Protein AF-A0A843HU77-F1 (afdb_monomer_lite)

Foldseek 3Di:
DDPPPPDVVVVVVVVVVLVVVLCVPCVVLLVLLVVLLVLLLVLLVVLCVLLVHDDDPVSVVVSVVLNVVLVVVLSVVSVCCVPPVCVPPPPDDNPSSVSSVVSSVVSVVSSVVSVCSVPVDCVVVVVVVVVQVVCCVVPVDDDDDDPSDD

pLDDT: mean 75.37, std 12.9, range [37.41, 92.62]

Secondary structure (DSSP, 8-state):
-------HHHHHHHHHHHHHHHHHH-HHHHHHHHHHHHHHHHHHHHHHHHTT----THHHHHHHHHHHHHHHHHHHHHHHHHHTGGGT-TTT--HHHHHHHHHHHHHHHHHHHHHHHHH--THHHHHHHHHHHHHHHHH-----------

Structure (mmCIF, N/CA/C/O backbone):
data_AF-A0A843HU77-F1
#
_entry.id   AF-A0A843HU77-F1
#
loop_
_atom_site.group_PDB
_atom_site.id
_atom_site.type_symbol
_atom_site.label_atom_id
_atom_site.label_alt_id
_atom_site.label_comp_id
_atom_site.label_asym_id
_atom_site.label_entity_id
_atom_site.label_seq_id
_atom_site.pdbx_PDB_ins_code
_atom_site.Cartn_x
_atom_site.Cartn_y
_atom_site.Cartn_z
_atom_site.occupancy
_atom_site.B_iso_or_equiv
_atom_site.auth_seq_id
_atom_site.auth_comp_id
_atom_site.auth_asym_id
_atom_site.auth_atom_id
_atom_site.pdbx_PDB_model_num
ATOM 1 N N . MET A 1 1 ? 31.916 -16.375 -26.422 1.00 45.03 1 MET A N 1
ATOM 2 C CA . MET A 1 1 ? 31.480 -16.545 -25.017 1.00 45.03 1 MET A CA 1
ATOM 3 C C . MET A 1 1 ? 31.640 -15.195 -24.313 1.00 45.03 1 MET A C 1
ATOM 5 O O . MET A 1 1 ? 32.756 -14.831 -23.968 1.00 45.03 1 MET A O 1
ATOM 9 N N . TYR A 1 2 ? 30.578 -14.385 -24.219 1.00 47.19 2 TYR A N 1
ATOM 10 C CA . TYR A 1 2 ? 30.656 -13.050 -23.606 1.00 47.19 2 TYR A CA 1
ATOM 11 C C . TYR A 1 2 ? 30.714 -13.191 -22.080 1.00 47.19 2 TYR A C 1
ATOM 13 O O . TYR A 1 2 ? 29.736 -13.592 -21.454 1.00 47.19 2 TYR A O 1
ATOM 21 N N . LYS A 1 3 ? 31.866 -12.882 -21.471 1.00 46.75 3 LYS A N 1
ATOM 22 C CA . LYS A 1 3 ? 31.969 -12.730 -20.015 1.00 46.75 3 LYS A CA 1
ATOM 23 C C . LYS A 1 3 ? 31.256 -11.437 -19.631 1.00 46.75 3 LYS A C 1
ATOM 25 O O . LYS A 1 3 ? 31.812 -10.353 -19.783 1.00 46.75 3 LYS A O 1
ATOM 30 N N . VAL A 1 4 ? 30.017 -11.553 -19.162 1.00 54.41 4 VAL A N 1
ATOM 31 C CA . VAL A 1 4 ? 29.280 -10.427 -18.587 1.00 54.41 4 VAL A CA 1
ATOM 32 C C . VAL A 1 4 ? 29.934 -10.078 -17.250 1.00 54.41 4 VAL A C 1
ATOM 34 O O . VAL A 1 4 ? 29.654 -10.687 -16.222 1.00 54.41 4 VAL A O 1
ATOM 37 N N . THR A 1 5 ? 30.866 -9.127 -17.266 1.00 61.16 5 THR A N 1
ATOM 38 C CA . THR A 1 5 ? 31.476 -8.580 -16.053 1.00 61.16 5 THR A CA 1
ATOM 39 C C . THR A 1 5 ? 30.517 -7.562 -15.442 1.00 61.16 5 THR A C 1
ATOM 41 O O . THR A 1 5 ? 30.578 -6.356 -15.701 1.00 61.16 5 THR A O 1
ATOM 44 N N . TRP A 1 6 ? 29.579 -8.063 -14.637 1.00 55.50 6 TRP A N 1
ATOM 45 C CA . TRP A 1 6 ? 28.792 -7.237 -13.727 1.00 55.50 6 TRP A CA 1
ATOM 46 C C . TRP A 1 6 ? 29.731 -6.672 -12.662 1.00 55.50 6 TRP A C 1
ATOM 48 O O . TRP A 1 6 ? 29.980 -7.290 -11.632 1.00 55.50 6 TRP A O 1
ATOM 58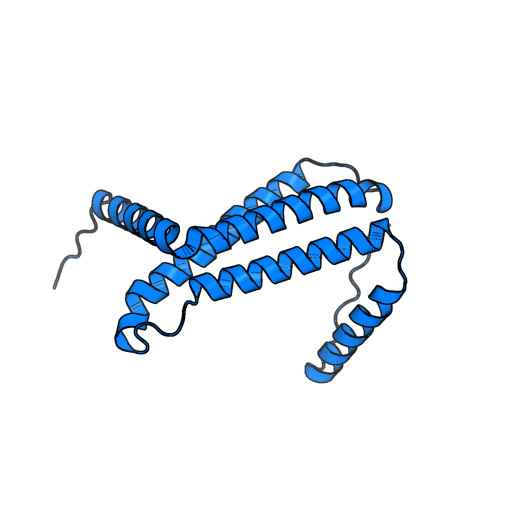 N N . THR A 1 7 ? 30.309 -5.504 -12.926 1.00 69.19 7 THR A N 1
ATOM 59 C CA . THR A 1 7 ? 30.961 -4.732 -11.871 1.00 69.19 7 THR A CA 1
ATOM 60 C C . THR A 1 7 ? 29.867 -4.201 -10.952 1.00 69.19 7 THR A C 1
ATOM 62 O O . THR A 1 7 ? 28.867 -3.663 -11.435 1.00 69.19 7 THR A O 1
ATOM 65 N N . SER A 1 8 ? 30.040 -4.329 -9.636 1.00 63.25 8 SER A N 1
ATOM 66 C CA . SER A 1 8 ? 29.053 -3.916 -8.624 1.00 63.25 8 SER A CA 1
ATOM 67 C C . SER A 1 8 ? 28.564 -2.474 -8.827 1.00 63.25 8 SER A C 1
ATOM 69 O O . SER A 1 8 ? 27.404 -2.161 -8.578 1.00 63.25 8 SER A O 1
ATOM 71 N N . SER A 1 9 ? 29.420 -1.615 -9.387 1.00 66.81 9 SER A N 1
ATOM 72 C CA . SER A 1 9 ? 29.097 -0.247 -9.796 1.00 66.81 9 SER A CA 1
ATOM 73 C C . SER A 1 9 ? 27.955 -0.151 -10.817 1.00 66.81 9 SER A C 1
ATOM 75 O O . SER A 1 9 ? 27.062 0.670 -10.649 1.00 66.81 9 SER A O 1
ATOM 77 N N . LYS A 1 10 ? 27.923 -1.001 -11.849 1.00 72.94 10 LYS A N 1
ATOM 78 C CA . LYS A 1 10 ? 26.898 -0.955 -12.910 1.00 72.94 10 LYS A CA 1
ATOM 79 C C . LYS A 1 10 ? 25.520 -1.367 -12.397 1.00 72.94 10 LYS A C 1
ATOM 81 O O . LYS A 1 10 ? 24.526 -0.771 -12.795 1.00 72.94 10 LYS A O 1
ATOM 86 N N . ALA A 1 11 ? 25.470 -2.341 -11.488 1.00 73.00 11 ALA A N 1
ATOM 87 C CA . ALA A 1 11 ? 24.228 -2.748 -10.837 1.00 73.00 11 ALA A CA 1
ATOM 88 C C . ALA A 1 11 ? 23.651 -1.612 -9.975 1.00 73.00 11 ALA A C 1
ATOM 90 O O . ALA A 1 11 ? 22.460 -1.328 -10.053 1.00 73.00 11 ALA A O 1
ATOM 91 N N . ILE A 1 12 ? 24.504 -0.908 -9.224 1.00 74.88 12 ILE A N 1
ATOM 92 C CA . ILE A 1 12 ? 24.097 0.245 -8.409 1.00 74.88 12 ILE A CA 1
ATOM 93 C C . ILE A 1 12 ? 23.514 1.357 -9.293 1.00 74.88 12 ILE A C 1
ATOM 95 O O . ILE A 1 12 ? 22.416 1.835 -9.019 1.00 74.88 12 ILE A O 1
ATOM 99 N N . TYR A 1 13 ? 24.193 1.731 -10.383 1.00 77.00 13 TYR A N 1
ATOM 100 C CA . TYR A 1 13 ? 23.680 2.755 -11.302 1.00 77.00 13 TYR A CA 1
ATOM 101 C C . TYR A 1 13 ? 22.372 2.341 -11.987 1.00 77.00 13 TYR A C 1
ATOM 103 O O . TYR A 1 13 ? 21.495 3.182 -12.165 1.00 77.00 13 TYR A O 1
ATOM 111 N N . ALA A 1 14 ? 22.207 1.060 -12.328 1.00 74.44 14 ALA A N 1
ATOM 112 C CA . ALA A 1 14 ? 20.968 0.552 -12.913 1.00 74.44 14 ALA A CA 1
ATOM 113 C C . ALA A 1 14 ? 19.786 0.638 -11.933 1.00 74.44 14 ALA A C 1
ATOM 115 O O . ALA A 1 14 ? 18.705 1.080 -12.316 1.00 74.44 14 ALA A O 1
ATOM 116 N N . VAL A 1 15 ? 20.000 0.282 -10.661 1.00 76.12 15 VAL A N 1
ATOM 117 C CA . VAL A 1 15 ? 18.973 0.399 -9.612 1.00 76.12 15 VAL A CA 1
ATOM 118 C C . VAL A 1 15 ? 18.587 1.861 -9.392 1.00 76.12 15 VAL A C 1
ATOM 120 O O . VAL A 1 15 ? 17.402 2.189 -9.401 1.00 76.12 15 VAL A O 1
ATOM 123 N N . TRP A 1 16 ? 19.567 2.759 -9.262 1.00 79.50 16 TRP A N 1
ATOM 124 C CA . TRP A 1 16 ? 19.295 4.190 -9.106 1.00 79.50 16 TRP A CA 1
ATOM 125 C C . TRP A 1 16 ? 18.584 4.791 -10.322 1.00 79.50 16 TRP A C 1
ATOM 127 O O . TRP A 1 16 ? 17.640 5.562 -10.154 1.00 79.50 16 TRP A O 1
ATOM 137 N N . GLY A 1 17 ? 18.978 4.401 -11.537 1.00 73.56 17 GLY A N 1
ATOM 138 C CA . GLY A 1 17 ? 18.313 4.819 -12.771 1.00 73.56 17 GLY A CA 1
ATOM 139 C C . GLY A 1 17 ? 16.856 4.356 -12.846 1.00 73.56 17 GLY A C 1
ATOM 140 O O . GLY A 1 17 ? 15.985 5.143 -13.213 1.00 73.56 17 GLY A O 1
ATOM 141 N N . ALA A 1 18 ? 16.566 3.118 -12.431 1.00 71.00 18 ALA A N 1
ATOM 142 C CA . ALA A 1 18 ? 15.201 2.594 -12.371 1.00 71.00 18 ALA A CA 1
ATOM 143 C C . ALA A 1 18 ? 14.334 3.367 -11.365 1.00 71.00 18 ALA A C 1
ATOM 145 O O . ALA A 1 18 ? 13.212 3.751 -11.694 1.00 71.00 18 ALA A O 1
ATOM 146 N N . ILE A 1 19 ? 14.870 3.664 -10.176 1.00 73.81 19 ILE A N 1
ATOM 147 C CA . ILE A 1 19 ? 14.174 4.460 -9.154 1.00 73.81 19 ILE A CA 1
ATOM 148 C C . ILE A 1 19 ? 13.881 5.873 -9.673 1.00 73.81 19 ILE A C 1
ATOM 150 O O . ILE A 1 19 ? 12.764 6.363 -9.523 1.00 73.81 19 ILE A O 1
ATOM 154 N N . PHE A 1 20 ? 14.855 6.528 -10.309 1.00 75.75 20 PHE A N 1
ATOM 155 C CA . PHE A 1 20 ? 14.684 7.892 -10.813 1.00 75.75 20 PHE A CA 1
ATOM 156 C C . PHE A 1 20 ? 13.693 7.969 -11.985 1.00 75.75 20 PHE A C 1
ATOM 158 O O . PHE A 1 20 ? 12.878 8.883 -12.057 1.00 75.75 20 PHE A O 1
ATOM 165 N N . SER A 1 21 ? 13.715 6.986 -12.888 1.00 69.38 21 SER A N 1
ATOM 166 C CA . SER A 1 21 ? 12.740 6.879 -13.981 1.00 69.38 21 SER A CA 1
ATOM 167 C C . SER A 1 21 ? 11.315 6.658 -13.460 1.00 69.38 21 SER A C 1
ATOM 169 O O . SER A 1 21 ? 10.367 7.268 -13.955 1.00 69.38 21 SER A O 1
ATOM 171 N N . PHE A 1 22 ? 11.168 5.820 -12.434 1.00 67.19 22 PHE A N 1
ATOM 172 C CA . PHE A 1 22 ? 9.890 5.514 -11.801 1.00 67.19 22 PHE A CA 1
ATOM 173 C C . PHE A 1 22 ? 9.249 6.742 -11.136 1.00 67.19 22 PHE A C 1
ATOM 175 O O . PHE A 1 22 ? 8.056 7.000 -11.314 1.00 67.19 22 PHE A O 1
ATOM 182 N N . THR A 1 23 ? 10.030 7.541 -10.403 1.00 69.06 23 THR A N 1
ATOM 183 C CA . THR A 1 23 ? 9.500 8.697 -9.661 1.00 69.06 23 THR A CA 1
ATOM 184 C C . THR A 1 23 ? 9.000 9.824 -10.565 1.00 69.06 23 THR A C 1
ATOM 186 O O . THR A 1 23 ? 8.048 10.508 -10.192 1.00 69.06 23 THR A O 1
ATOM 189 N N . GLN A 1 24 ? 9.569 9.997 -11.762 1.00 69.25 24 GLN A N 1
ATOM 190 C CA . GLN A 1 24 ? 9.149 11.037 -12.713 1.00 69.25 24 GLN A CA 1
ATOM 191 C C . GLN A 1 24 ? 7.764 10.770 -13.325 1.00 69.25 24 GLN A C 1
ATOM 193 O O . GLN A 1 24 ? 7.003 11.707 -13.551 1.00 69.25 24 GLN A O 1
ATOM 198 N N . ASN A 1 25 ? 7.409 9.506 -13.579 1.00 67.69 25 ASN A N 1
ATOM 199 C CA . ASN A 1 25 ? 6.197 9.161 -14.336 1.00 67.69 25 ASN A CA 1
ATOM 200 C C . ASN A 1 25 ? 4.969 8.850 -13.446 1.00 67.69 25 ASN A C 1
ATOM 202 O O . ASN A 1 25 ? 3.829 8.834 -13.919 1.00 67.69 25 ASN A O 1
ATOM 206 N N . ILE A 1 26 ? 5.176 8.585 -12.149 1.00 74.25 26 ILE A N 1
ATOM 207 C CA . ILE A 1 26 ? 4.143 7.984 -11.275 1.00 74.25 26 ILE A CA 1
ATOM 208 C C . ILE A 1 26 ? 3.926 8.782 -9.975 1.00 74.25 26 ILE A C 1
ATOM 210 O O . ILE A 1 26 ? 3.327 8.312 -9.008 1.00 74.25 26 ILE A O 1
ATOM 214 N N . HIS A 1 27 ? 4.366 10.041 -9.947 1.00 77.12 27 HIS A N 1
ATOM 215 C CA . HIS A 1 27 ? 4.357 10.861 -8.736 1.00 77.12 27 HIS A CA 1
ATOM 216 C C . HIS A 1 27 ? 2.961 10.997 -8.092 1.00 77.12 27 HIS A C 1
ATOM 218 O O . HIS A 1 27 ? 2.822 10.863 -6.877 1.00 77.12 27 HIS A O 1
ATOM 224 N N . SER A 1 28 ? 1.907 11.176 -8.895 1.00 80.12 28 SER A N 1
ATOM 225 C CA . SER A 1 28 ? 0.528 11.311 -8.402 1.00 80.12 28 SER A CA 1
ATOM 226 C C . SER A 1 28 ? -0.021 10.024 -7.774 1.00 80.12 28 SER A C 1
ATOM 228 O O . SER A 1 28 ? -0.607 10.074 -6.692 1.00 80.12 28 SER A O 1
ATOM 230 N N . ALA A 1 29 ? 0.196 8.865 -8.404 1.00 83.06 29 ALA A N 1
ATOM 231 C CA . ALA A 1 29 ? -0.272 7.581 -7.879 1.00 83.06 29 ALA A CA 1
ATOM 232 C C . ALA A 1 29 ? 0.498 7.166 -6.615 1.00 83.06 29 ALA A C 1
ATOM 234 O O . ALA A 1 29 ? -0.094 6.637 -5.674 1.00 83.06 29 ALA A O 1
ATOM 235 N N . MET A 1 30 ? 1.796 7.484 -6.551 1.00 84.81 30 MET A N 1
ATOM 236 C CA . MET A 1 30 ? 2.621 7.272 -5.363 1.00 84.81 30 MET A CA 1
ATOM 237 C C . MET A 1 30 ? 2.121 8.095 -4.169 1.00 84.81 30 MET A C 1
ATOM 239 O O . MET A 1 30 ? 1.952 7.551 -3.078 1.00 84.81 30 MET A O 1
ATOM 243 N N . ILE A 1 31 ? 1.830 9.386 -4.373 1.00 86.62 31 ILE A N 1
ATOM 244 C CA . ILE A 1 31 ? 1.250 10.247 -3.330 1.00 86.62 31 ILE A CA 1
ATOM 245 C C . ILE A 1 31 ? -0.115 9.706 -2.889 1.00 86.62 31 ILE A C 1
ATOM 247 O O . ILE A 1 31 ? -0.372 9.609 -1.691 1.00 86.62 31 ILE A O 1
ATOM 251 N N . GLY A 1 32 ? -0.968 9.300 -3.834 1.00 86.50 32 GLY A N 1
ATOM 252 C CA . GLY A 1 32 ? -2.272 8.706 -3.533 1.00 86.50 32 GLY A CA 1
ATOM 253 C C . GLY A 1 32 ? -2.171 7.456 -2.654 1.00 86.50 32 GLY A C 1
ATOM 254 O O . GLY A 1 32 ? -2.895 7.342 -1.664 1.00 86.50 32 GLY A O 1
ATOM 255 N N . LEU A 1 33 ? -1.234 6.554 -2.955 1.00 88.81 33 LEU A N 1
ATOM 256 C CA . LEU A 1 33 ? -1.010 5.353 -2.149 1.00 88.81 33 LEU A CA 1
ATOM 257 C C . LEU A 1 33 ? -0.488 5.688 -0.748 1.00 88.81 33 LEU A C 1
ATOM 259 O O . LEU A 1 33 ? -0.983 5.135 0.232 1.00 88.81 33 LEU A O 1
ATOM 263 N N . LEU A 1 34 ? 0.471 6.610 -0.631 1.00 89.56 34 LEU A N 1
ATOM 264 C CA . LEU A 1 34 ? 0.981 7.052 0.671 1.00 89.56 34 LEU A CA 1
ATOM 265 C C . LEU A 1 34 ? -0.126 7.672 1.532 1.00 89.56 34 LEU A C 1
ATOM 267 O O . LEU A 1 34 ? -0.199 7.386 2.728 1.00 89.56 34 LEU A O 1
ATOM 271 N N . LEU A 1 35 ? -1.020 8.459 0.928 1.00 90.62 35 LEU A N 1
ATOM 272 C CA . LEU A 1 35 ? -2.201 8.988 1.610 1.00 90.62 35 LEU A CA 1
ATOM 273 C C . LEU A 1 35 ? -3.142 7.866 2.064 1.00 90.62 35 LEU A C 1
ATOM 275 O O . LEU A 1 35 ? -3.589 7.890 3.208 1.00 90.62 35 LEU A O 1
ATOM 279 N N . CYS A 1 36 ? -3.400 6.859 1.225 1.00 89.88 36 CYS A N 1
ATOM 280 C CA . CYS A 1 36 ? -4.229 5.713 1.611 1.00 89.88 36 CYS A CA 1
ATOM 281 C C . CYS A 1 36 ? -3.629 4.951 2.801 1.00 89.88 36 CYS A C 1
ATOM 283 O O . CYS A 1 36 ? -4.336 4.686 3.767 1.00 89.88 36 CYS A O 1
ATOM 285 N N . ILE A 1 37 ? -2.322 4.673 2.786 1.00 91.88 37 ILE A N 1
ATOM 286 C CA . ILE A 1 37 ? -1.625 4.006 3.900 1.00 91.88 37 ILE A CA 1
ATOM 287 C C . ILE A 1 37 ? -1.679 4.858 5.175 1.00 91.88 37 ILE A C 1
ATOM 289 O O . ILE A 1 37 ? -1.870 4.329 6.273 1.00 91.88 37 ILE A O 1
ATOM 293 N N . ALA A 1 38 ? -1.526 6.180 5.058 1.00 89.88 38 ALA A N 1
ATOM 294 C CA . ALA A 1 38 ? -1.627 7.086 6.198 1.00 89.88 38 ALA A CA 1
ATOM 295 C C . ALA A 1 38 ? -3.037 7.062 6.809 1.00 89.88 38 ALA A C 1
ATOM 297 O O . ALA A 1 38 ? -3.177 6.916 8.025 1.00 89.88 38 ALA A O 1
ATOM 298 N N . ILE A 1 39 ? -4.082 7.131 5.978 1.00 90.88 39 ILE A N 1
ATOM 299 C CA . ILE A 1 39 ? -5.480 7.050 6.422 1.00 90.88 39 ILE A CA 1
ATOM 300 C C . ILE A 1 39 ? -5.779 5.669 7.026 1.00 90.88 39 ILE A C 1
ATOM 302 O O . ILE A 1 39 ? -6.404 5.600 8.085 1.00 90.88 39 ILE A O 1
ATOM 306 N N . ASP A 1 40 ? -5.301 4.574 6.429 1.00 89.62 40 ASP A N 1
ATOM 307 C CA . ASP A 1 40 ? -5.426 3.219 6.989 1.00 89.62 40 ASP A CA 1
ATOM 308 C C . ASP A 1 40 ? -4.784 3.129 8.376 1.00 89.62 40 ASP A C 1
ATOM 310 O O . ASP A 1 40 ? -5.391 2.653 9.334 1.00 89.62 40 ASP A O 1
ATOM 314 N N . THR A 1 41 ? -3.583 3.686 8.525 1.00 88.81 41 THR A N 1
ATOM 315 C CA . THR A 1 41 ? -2.867 3.695 9.804 1.00 88.81 41 THR A CA 1
ATOM 316 C C . THR A 1 41 ? -3.632 4.485 10.867 1.00 88.81 41 THR A C 1
ATOM 318 O O . THR A 1 41 ? -3.798 4.007 11.993 1.00 88.81 41 THR A O 1
ATOM 321 N N . ILE A 1 42 ? -4.144 5.671 10.520 1.00 89.00 42 ILE A N 1
ATOM 322 C CA . ILE A 1 42 ? -4.944 6.509 11.426 1.00 89.00 42 ILE A CA 1
ATOM 323 C C . ILE A 1 42 ? -6.239 5.787 11.815 1.00 89.00 42 ILE A C 1
ATOM 325 O O . ILE A 1 42 ? -6.552 5.672 13.001 1.00 89.00 42 ILE A O 1
ATOM 329 N N . THR A 1 43 ? -6.980 5.254 10.843 1.00 86.75 43 THR A N 1
ATOM 330 C CA . THR A 1 43 ? -8.248 4.553 11.101 1.00 86.75 43 THR A CA 1
ATOM 331 C C . THR A 1 43 ? -8.038 3.275 11.908 1.00 86.75 43 THR A C 1
ATOM 333 O O . THR A 1 43 ? -8.789 3.027 12.850 1.00 86.75 43 THR A O 1
ATOM 336 N N . GLY A 1 44 ? -6.975 2.515 11.648 1.00 85.00 44 GLY A N 1
ATOM 337 C CA . GLY A 1 44 ? -6.595 1.342 12.434 1.00 85.00 44 GLY A CA 1
ATOM 338 C C . GLY A 1 44 ? -6.193 1.687 13.871 1.00 85.00 44 GLY A C 1
ATOM 339 O O . GLY A 1 44 ? -6.511 0.947 14.807 1.00 85.00 44 GLY A O 1
ATOM 340 N N . PHE A 1 45 ? -5.544 2.835 14.081 1.00 85.38 45 PHE A N 1
ATOM 341 C CA . PHE A 1 45 ? -5.204 3.336 15.414 1.00 85.38 45 PHE A CA 1
ATOM 342 C C . PHE A 1 45 ? -6.438 3.779 16.214 1.00 85.38 45 PHE A C 1
ATOM 344 O O . PHE A 1 45 ? -6.511 3.536 17.425 1.00 85.38 45 PHE A O 1
ATOM 351 N N . ILE A 1 46 ? -7.418 4.390 15.541 1.00 85.38 46 ILE A N 1
ATOM 352 C CA . ILE A 1 46 ? -8.706 4.775 16.132 1.00 85.38 46 ILE A CA 1
ATOM 353 C C . ILE A 1 46 ? -9.566 3.537 16.412 1.00 85.38 46 ILE A C 1
ATOM 355 O O . ILE A 1 46 ? -10.196 3.481 17.461 1.00 85.38 46 ILE A O 1
ATOM 359 N N . ALA A 1 47 ? -9.558 2.526 15.538 1.00 84.38 47 ALA A N 1
ATOM 360 C CA . ALA A 1 47 ? -10.323 1.288 15.706 1.00 84.38 47 ALA A CA 1
ATOM 361 C C . ALA A 1 47 ? -9.767 0.368 16.812 1.00 84.38 47 ALA A C 1
ATOM 363 O O . ALA A 1 47 ? -10.516 -0.400 17.414 1.00 84.38 47 ALA A O 1
ATOM 364 N N . ALA A 1 48 ? -8.466 0.442 17.116 1.00 83.12 48 ALA A N 1
ATOM 365 C CA . ALA A 1 48 ? -7.807 -0.396 18.125 1.00 83.12 48 ALA A CA 1
ATOM 366 C C . ALA A 1 48 ? -8.508 -0.443 19.507 1.00 83.12 48 ALA A C 1
ATOM 368 O O . ALA A 1 48 ? -8.739 -1.557 19.987 1.00 83.12 48 ALA A O 1
ATOM 369 N N . PRO A 1 49 ? -8.897 0.688 20.140 1.00 79.88 49 PRO A N 1
ATOM 370 C CA . PRO A 1 49 ? -9.649 0.670 21.399 1.00 79.88 49 PRO A CA 1
ATOM 371 C C . PRO A 1 49 ? -11.039 0.028 21.274 1.00 79.88 49 PRO A C 1
ATOM 373 O O . PRO A 1 49 ? -11.466 -0.654 22.200 1.00 79.88 49 PRO A O 1
ATOM 376 N N . TYR A 1 50 ? -11.719 0.159 20.128 1.00 79.88 50 TYR A N 1
ATOM 377 C CA . TYR A 1 50 ? -13.017 -0.495 19.892 1.00 79.88 50 TYR A CA 1
ATOM 378 C C . TYR A 1 50 ? -12.900 -2.024 19.788 1.00 79.88 50 TYR A C 1
ATOM 380 O O . TYR A 1 50 ? -13.871 -2.734 20.042 1.00 79.88 50 TYR A O 1
ATOM 388 N N . ARG A 1 51 ? -11.708 -2.538 19.452 1.00 74.25 51 ARG A N 1
ATOM 389 C CA . ARG A 1 51 ? -11.380 -3.973 19.396 1.00 74.25 51 ARG A CA 1
ATOM 390 C C . ARG A 1 51 ? -10.744 -4.510 20.688 1.00 74.25 51 ARG A C 1
ATOM 392 O O . ARG A 1 51 ? -10.343 -5.667 20.705 1.00 74.25 51 ARG A O 1
ATOM 399 N N . GLY A 1 52 ? -10.576 -3.685 21.727 1.00 76.19 52 GLY A N 1
ATOM 400 C CA . GLY A 1 52 ? -9.886 -4.078 22.965 1.00 76.19 52 GLY A CA 1
ATOM 401 C C . GLY A 1 52 ? -8.390 -4.385 22.795 1.00 76.19 52 GLY A C 1
ATOM 402 O O . GLY A 1 52 ? -7.796 -5.036 23.647 1.00 76.19 52 GLY A O 1
ATOM 403 N N . GLN A 1 53 ? -7.762 -3.947 21.696 1.00 75.62 53 GLN A N 1
ATOM 404 C CA . GLN A 1 53 ? -6.363 -4.267 21.395 1.00 75.62 53 GLN A CA 1
ATOM 405 C C . GLN A 1 53 ? -5.396 -3.222 21.959 1.00 75.62 53 GLN A C 1
ATOM 407 O O . GLN A 1 53 ? -5.588 -2.018 21.768 1.00 75.62 53 GLN A O 1
ATOM 412 N N . ILE A 1 54 ? -4.287 -3.687 22.540 1.00 71.38 54 ILE A N 1
ATOM 413 C CA . ILE A 1 54 ? -3.188 -2.827 22.991 1.00 71.38 54 ILE A CA 1
ATOM 414 C C . ILE A 1 54 ? -2.458 -2.236 21.767 1.00 71.38 54 ILE A C 1
ATOM 416 O O . ILE A 1 54 ? -2.326 -2.857 20.705 1.00 71.38 54 ILE A O 1
ATOM 420 N N . ARG A 1 55 ? -2.039 -0.972 21.882 1.00 66.31 55 ARG A N 1
ATOM 421 C CA . ARG A 1 55 ? -1.280 -0.252 20.850 1.00 66.31 55 ARG A CA 1
ATOM 422 C C . ARG A 1 55 ? 0.185 -0.691 20.905 1.00 66.31 55 ARG A C 1
ATOM 424 O O . ARG A 1 55 ? 0.962 -0.148 21.677 1.00 66.31 55 ARG A O 1
ATOM 431 N N . GLU A 1 56 ? 0.546 -1.682 20.095 1.00 73.75 56 GLU A N 1
ATOM 432 C CA . GLU A 1 56 ? 1.907 -2.233 20.048 1.00 73.75 56 GLU A CA 1
ATOM 433 C C . GLU A 1 56 ? 2.735 -1.725 18.857 1.00 73.75 56 GLU A C 1
ATOM 435 O O . GLU A 1 56 ? 2.209 -1.461 17.770 1.00 73.75 56 GLU A O 1
ATOM 440 N N . SER A 1 57 ? 4.061 -1.688 19.033 1.00 63.28 57 SER A N 1
ATOM 441 C CA . SER A 1 57 ? 5.058 -1.354 17.999 1.00 63.28 57 SER A CA 1
ATOM 442 C C . SER A 1 57 ? 5.012 -2.283 16.776 1.00 63.28 57 SER A C 1
ATOM 444 O O . SER A 1 57 ? 5.332 -1.861 15.664 1.00 63.28 57 SER A O 1
ATOM 446 N N . ALA A 1 58 ? 4.515 -3.514 16.938 1.00 68.81 58 ALA A N 1
ATOM 447 C CA . ALA A 1 58 ? 4.287 -4.472 15.854 1.00 68.81 58 ALA A CA 1
ATOM 448 C C . ALA A 1 58 ? 3.248 -4.004 14.809 1.00 68.81 58 ALA A C 1
ATOM 450 O O . ALA A 1 58 ? 3.127 -4.583 13.727 1.00 68.81 58 ALA A O 1
ATOM 451 N N . LYS A 1 59 ? 2.451 -2.966 15.103 1.00 71.56 59 LYS A N 1
ATOM 452 C CA . LYS A 1 59 ? 1.579 -2.325 14.103 1.00 71.56 59 LYS A CA 1
ATOM 453 C C . LYS A 1 59 ? 2.371 -1.394 13.185 1.00 71.56 59 LYS A C 1
ATOM 455 O O . LYS A 1 59 ? 2.116 -1.393 11.987 1.00 71.56 59 LYS A O 1
ATOM 460 N N . LEU A 1 60 ? 3.372 -0.686 13.710 1.00 77.69 60 LEU A N 1
ATOM 461 C CA . LEU A 1 60 ? 4.212 0.221 12.923 1.00 77.69 60 LEU A CA 1
ATOM 462 C C . LEU A 1 60 ? 5.108 -0.546 11.941 1.00 77.69 60 LEU A C 1
ATOM 464 O O . LEU A 1 60 ? 5.204 -0.167 10.777 1.00 77.69 60 LEU A O 1
ATOM 468 N N . SER A 1 61 ? 5.703 -1.664 12.374 1.00 84.50 61 SER A N 1
ATOM 469 C CA . SER A 1 61 ? 6.518 -2.50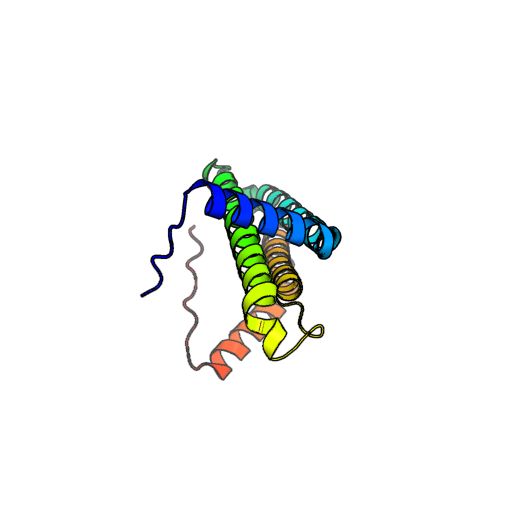8 11.488 1.00 84.50 61 SER A CA 1
ATOM 470 C C . SER A 1 61 ? 5.715 -3.040 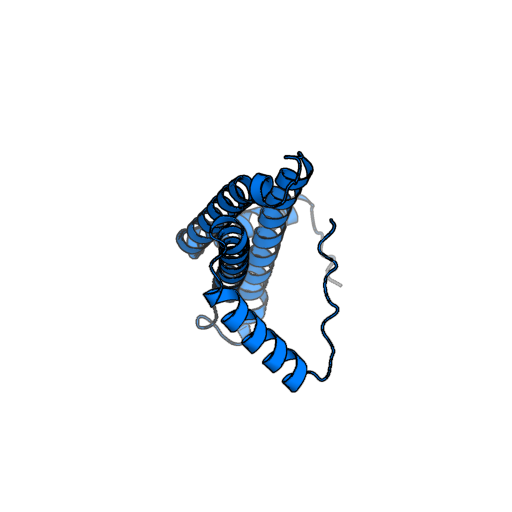10.299 1.00 84.50 61 SER A C 1
ATOM 472 O O . SER A 1 61 ? 6.232 -3.096 9.189 1.00 84.50 61 SER A O 1
ATOM 474 N N . ARG A 1 62 ? 4.425 -3.352 10.487 1.00 85.25 62 ARG A N 1
ATOM 475 C CA . ARG A 1 62 ? 3.530 -3.751 9.390 1.00 85.25 62 ARG A CA 1
ATOM 476 C C . ARG A 1 62 ? 3.296 -2.635 8.379 1.00 85.25 62 ARG A C 1
ATOM 478 O O . ARG A 1 62 ? 3.297 -2.919 7.186 1.00 85.25 62 ARG A O 1
ATOM 485 N N . VAL A 1 63 ? 3.137 -1.389 8.826 1.00 87.56 63 VAL A N 1
ATOM 486 C CA . VAL A 1 63 ? 3.011 -0.234 7.917 1.00 87.56 63 VAL A CA 1
ATOM 487 C C . VAL A 1 63 ? 4.292 -0.058 7.103 1.00 87.56 63 VAL A C 1
ATOM 489 O O . VAL A 1 63 ? 4.232 0.075 5.883 1.00 87.56 63 VAL A O 1
ATOM 492 N N . VAL A 1 64 ? 5.457 -0.145 7.751 1.00 88.69 64 VAL A N 1
ATOM 493 C CA . VAL A 1 64 ? 6.755 -0.079 7.062 1.00 88.69 64 VAL A CA 1
ATOM 494 C C . VAL A 1 64 ? 6.885 -1.204 6.031 1.00 88.69 64 VAL A C 1
ATOM 496 O O . VAL A 1 64 ? 7.255 -0.949 4.888 1.00 88.69 64 VAL A O 1
ATOM 499 N N . MET A 1 65 ? 6.509 -2.434 6.390 1.00 90.75 65 MET A N 1
ATOM 500 C CA . MET A 1 65 ? 6.532 -3.569 5.464 1.00 90.75 65 MET A CA 1
ATOM 501 C C . MET A 1 65 ? 5.564 -3.398 4.289 1.00 90.75 65 MET A C 1
ATOM 503 O O . MET A 1 65 ? 5.934 -3.755 3.173 1.00 90.75 65 MET A O 1
ATOM 507 N N . LYS A 1 66 ? 4.366 -2.828 4.495 1.00 88.94 66 LYS A N 1
ATOM 508 C CA . LYS A 1 66 ? 3.437 -2.481 3.403 1.00 88.94 66 LYS A CA 1
ATOM 509 C C . LYS A 1 66 ? 4.094 -1.515 2.420 1.00 88.94 66 LYS A C 1
ATOM 511 O O . LYS A 1 66 ? 4.122 -1.795 1.227 1.00 88.94 66 LYS A O 1
ATOM 516 N N . ILE A 1 67 ? 4.677 -0.425 2.929 1.00 89.81 67 ILE A N 1
ATOM 517 C CA . ILE A 1 67 ? 5.365 0.578 2.106 1.00 89.81 67 ILE A CA 1
ATOM 518 C C . ILE A 1 67 ? 6.478 -0.093 1.296 1.00 89.81 67 ILE A C 1
ATOM 520 O O . ILE A 1 67 ? 6.470 -0.015 0.073 1.00 89.81 67 ILE A O 1
ATOM 524 N N . ILE A 1 68 ? 7.389 -0.823 1.944 1.00 91.44 68 ILE A N 1
ATOM 525 C CA . ILE A 1 68 ? 8.495 -1.493 1.245 1.00 91.44 68 ILE A CA 1
ATOM 526 C C . ILE A 1 68 ? 7.962 -2.461 0.182 1.00 91.44 68 ILE A C 1
ATOM 528 O O . ILE A 1 68 ? 8.415 -2.424 -0.958 1.00 91.44 68 ILE A O 1
ATOM 532 N N . THR A 1 69 ? 6.972 -3.288 0.523 1.00 92.38 69 THR A N 1
ATOM 533 C CA . THR A 1 69 ? 6.421 -4.296 -0.395 1.00 92.38 69 THR A CA 1
ATOM 534 C C . THR A 1 69 ? 5.771 -3.654 -1.618 1.00 92.38 69 THR A C 1
ATOM 536 O O . THR A 1 69 ? 6.045 -4.072 -2.741 1.00 92.38 69 THR A O 1
ATOM 539 N N . TYR A 1 70 ? 4.950 -2.617 -1.431 1.00 91.56 70 TYR A N 1
ATOM 540 C CA . TYR A 1 70 ? 4.281 -1.935 -2.539 1.00 91.56 70 TYR A CA 1
ATOM 541 C C . TYR A 1 70 ? 5.267 -1.204 -3.447 1.00 91.56 70 TYR A C 1
ATOM 543 O O . TYR A 1 70 ? 5.150 -1.297 -4.667 1.00 91.56 70 TYR A O 1
ATOM 551 N N . PHE A 1 71 ? 6.271 -0.532 -2.878 1.00 88.19 71 PHE A N 1
ATOM 552 C CA . PHE A 1 71 ? 7.302 0.138 -3.669 1.00 88.19 71 PHE A CA 1
ATOM 553 C C . PHE A 1 71 ? 8.163 -0.861 -4.444 1.00 88.19 71 PHE A C 1
ATOM 555 O O . PHE A 1 71 ? 8.390 -0.665 -5.635 1.00 88.19 71 PHE A O 1
ATOM 562 N N . VAL A 1 72 ? 8.597 -1.957 -3.816 1.00 89.88 72 VAL A N 1
ATOM 563 C CA . VAL A 1 72 ? 9.368 -3.008 -4.498 1.00 89.88 72 VAL A CA 1
ATOM 564 C C . VAL A 1 72 ? 8.552 -3.635 -5.629 1.00 89.88 72 VAL A C 1
ATOM 566 O O . VAL A 1 72 ? 9.067 -3.784 -6.738 1.00 89.88 72 VAL A O 1
ATOM 569 N N . ALA A 1 73 ? 7.278 -3.956 -5.393 1.00 90.69 73 ALA A N 1
ATOM 570 C CA . ALA A 1 73 ? 6.400 -4.508 -6.420 1.00 90.69 73 ALA A CA 1
ATOM 571 C C . ALA A 1 73 ? 6.184 -3.528 -7.586 1.00 90.69 73 ALA A C 1
ATOM 573 O O . ALA A 1 73 ? 6.325 -3.917 -8.744 1.00 90.69 73 ALA A O 1
ATOM 574 N N . ALA A 1 74 ? 5.910 -2.252 -7.297 1.00 87.69 74 ALA A N 1
ATOM 575 C CA . ALA A 1 74 ? 5.695 -1.235 -8.323 1.00 87.69 74 ALA A CA 1
ATOM 576 C C . ALA A 1 74 ? 6.963 -0.958 -9.150 1.00 87.69 74 ALA A C 1
ATOM 578 O O . ALA A 1 74 ? 6.879 -0.871 -10.374 1.00 87.69 74 ALA A O 1
ATOM 579 N N . ILE A 1 75 ? 8.143 -0.898 -8.517 1.00 86.19 75 ILE A N 1
ATOM 580 C CA . ILE A 1 75 ? 9.433 -0.762 -9.216 1.00 86.19 75 ILE A CA 1
ATOM 581 C C . ILE A 1 75 ? 9.709 -1.995 -10.082 1.00 86.19 75 ILE A C 1
ATOM 583 O O . ILE A 1 75 ? 10.143 -1.855 -11.221 1.00 86.19 75 ILE A O 1
ATOM 587 N N . THR A 1 76 ? 9.436 -3.201 -9.577 1.00 87.00 76 THR A N 1
ATOM 588 C CA . THR A 1 76 ? 9.636 -4.446 -10.340 1.00 87.00 76 THR A CA 1
ATOM 589 C C . THR A 1 76 ? 8.768 -4.463 -11.596 1.00 87.00 76 THR A C 1
ATOM 591 O O . THR A 1 76 ? 9.252 -4.798 -12.676 1.00 87.00 76 THR A O 1
ATOM 594 N N . LEU A 1 77 ? 7.504 -4.048 -11.475 1.00 86.94 77 LEU A N 1
ATOM 595 C CA . LEU A 1 77 ? 6.597 -3.932 -12.613 1.00 86.94 77 LEU A CA 1
ATOM 596 C C . LEU A 1 77 ? 7.039 -2.838 -13.586 1.00 86.94 77 LEU A C 1
ATOM 598 O O . LEU A 1 77 ? 7.039 -3.087 -14.784 1.00 86.94 77 LEU A O 1
ATOM 602 N N . HIS A 1 78 ? 7.507 -1.687 -13.098 1.00 83.56 78 HIS A N 1
ATOM 603 C CA . HIS A 1 78 ? 8.061 -0.623 -13.947 1.00 83.56 78 HIS A CA 1
ATOM 604 C C . HIS A 1 78 ? 9.299 -1.074 -14.728 1.00 83.56 78 HIS A C 1
ATOM 606 O O . HIS A 1 78 ? 9.452 -0.785 -15.911 1.00 83.56 78 HIS A O 1
ATOM 612 N N . VAL A 1 79 ? 10.191 -1.841 -14.100 1.00 83.06 79 VAL A N 1
ATOM 613 C CA . VAL A 1 79 ? 11.344 -2.426 -14.800 1.00 83.06 79 VAL A CA 1
ATOM 614 C C . VAL A 1 79 ? 10.883 -3.451 -15.840 1.00 83.06 79 VAL A C 1
ATOM 616 O O . VAL A 1 79 ? 11.420 -3.472 -16.947 1.00 83.06 79 VAL A O 1
ATOM 619 N N . ALA A 1 80 ? 9.869 -4.265 -15.532 1.00 83.12 80 ALA A N 1
ATOM 620 C CA . ALA A 1 80 ? 9.291 -5.205 -16.491 1.00 83.12 80 ALA A CA 1
ATOM 621 C C . ALA A 1 80 ? 8.642 -4.485 -17.691 1.00 83.12 80 ALA A C 1
ATOM 623 O O . ALA A 1 80 ? 8.837 -4.907 -18.832 1.00 83.12 80 ALA A O 1
ATOM 624 N N . GLU A 1 81 ? 7.947 -3.368 -17.460 1.00 78.94 81 GLU A N 1
ATOM 625 C CA . GLU A 1 81 ? 7.432 -2.486 -18.517 1.00 78.94 81 GLU A CA 1
ATOM 626 C C . GLU A 1 81 ? 8.545 -1.971 -19.424 1.00 78.94 81 GLU A C 1
ATOM 628 O O . GLU A 1 81 ? 8.420 -2.023 -20.643 1.00 78.94 81 GLU A O 1
ATOM 633 N N . MET A 1 82 ? 9.648 -1.507 -18.834 1.00 75.69 82 MET A N 1
ATOM 634 C CA . MET A 1 82 ? 10.760 -0.907 -19.571 1.00 75.69 82 MET A CA 1
ATOM 635 C C . MET A 1 82 ? 11.620 -1.932 -20.316 1.00 75.69 82 MET A C 1
ATOM 637 O O . MET A 1 82 ? 12.216 -1.592 -21.333 1.00 75.69 82 MET A O 1
ATOM 641 N N . MET A 1 83 ? 11.723 -3.170 -19.822 1.00 75.75 83 MET A N 1
ATOM 642 C CA . MET A 1 83 ? 12.641 -4.176 -20.376 1.00 75.75 83 MET A CA 1
ATOM 643 C C . MET A 1 83 ? 11.970 -5.261 -21.220 1.00 75.75 83 MET A C 1
ATOM 645 O O . MET A 1 83 ? 12.602 -5.786 -22.132 1.00 75.75 83 MET A O 1
ATOM 649 N N . VAL A 1 84 ? 10.722 -5.630 -20.925 1.00 69.62 84 VAL A N 1
ATOM 650 C CA . VAL A 1 84 ? 10.059 -6.798 -21.537 1.00 69.62 84 VAL A CA 1
ATOM 651 C C . VAL A 1 84 ? 8.981 -6.368 -22.531 1.00 69.62 84 VAL A C 1
ATOM 653 O O . VAL A 1 84 ? 8.885 -6.902 -23.639 1.00 69.62 84 VAL A O 1
ATOM 656 N N . LEU A 1 85 ? 8.189 -5.367 -22.150 1.00 61.75 85 LEU A N 1
ATOM 657 C CA . LEU A 1 85 ? 7.032 -4.884 -22.903 1.00 61.75 85 LEU A CA 1
ATOM 658 C C . LEU A 1 85 ? 7.288 -3.915 -24.074 1.00 61.75 85 LEU A C 1
ATOM 660 O O . LEU A 1 85 ? 6.371 -3.822 -24.901 1.00 61.75 85 LEU A O 1
ATOM 664 N N . PRO A 1 86 ? 8.466 -3.271 -24.273 1.00 58.66 86 PRO A N 1
ATOM 665 C CA . PRO A 1 86 ? 8.680 -2.442 -25.466 1.00 58.66 86 PRO A CA 1
ATOM 666 C C . PRO A 1 86 ? 8.534 -3.243 -26.767 1.00 58.66 86 PRO A C 1
ATOM 668 O O . PRO A 1 86 ? 8.206 -2.686 -27.809 1.00 58.66 86 PRO A O 1
ATOM 671 N N . THR A 1 87 ? 8.749 -4.559 -26.696 1.00 54.84 87 THR A N 1
ATOM 672 C CA . THR A 1 87 ? 8.726 -5.483 -27.836 1.00 54.84 87 THR A CA 1
ATOM 673 C C . THR A 1 87 ? 7.325 -5.936 -28.260 1.00 54.84 87 THR A C 1
ATOM 675 O O . THR A 1 87 ? 7.182 -6.444 -29.367 1.00 54.84 87 THR A O 1
ATOM 678 N N . TYR A 1 88 ? 6.296 -5.777 -27.415 1.00 51.19 88 TYR A N 1
ATOM 679 C CA . TYR A 1 88 ? 4.958 -6.342 -27.670 1.00 51.19 88 TYR A CA 1
ATOM 680 C C . TYR A 1 88 ? 3.814 -5.328 -27.574 1.00 51.19 88 TYR A C 1
ATOM 682 O O . TYR A 1 88 ? 2.820 -5.476 -28.279 1.00 51.19 88 TYR A O 1
ATOM 690 N N . VAL A 1 89 ? 3.923 -4.314 -26.709 1.00 53.62 89 VAL A N 1
ATOM 691 C CA . VAL A 1 89 ? 2.824 -3.386 -26.399 1.00 53.62 89 VAL A CA 1
ATOM 692 C C . VAL A 1 89 ? 3.424 -2.035 -25.990 1.00 53.62 89 VAL A C 1
ATOM 694 O O . VAL A 1 89 ? 3.345 -1.610 -24.839 1.00 53.62 89 VAL A O 1
ATOM 697 N N . ALA A 1 90 ? 4.111 -1.363 -26.914 1.00 47.34 90 ALA A N 1
ATOM 698 C CA . ALA A 1 90 ? 4.715 -0.066 -26.625 1.00 47.34 90 ALA A CA 1
ATOM 699 C C . ALA A 1 90 ? 3.621 0.992 -26.361 1.00 47.34 90 ALA A C 1
ATOM 701 O O . ALA A 1 90 ? 2.928 1.426 -27.278 1.00 47.34 90 ALA A O 1
ATOM 702 N N . GLY A 1 91 ? 3.471 1.404 -25.097 1.00 55.75 91 GLY A N 1
ATOM 703 C CA . GLY A 1 91 ? 2.779 2.641 -24.714 1.00 55.75 91 GLY A CA 1
ATOM 704 C C . GLY A 1 91 ? 1.297 2.553 -24.335 1.00 55.75 91 GLY A C 1
ATOM 705 O O . GLY A 1 91 ? 0.692 3.601 -24.139 1.00 55.75 91 GLY A O 1
ATOM 706 N N . THR A 1 92 ? 0.694 1.364 -24.214 1.00 60.69 92 THR A N 1
ATOM 707 C CA . THR A 1 92 ? -0.742 1.251 -23.853 1.00 60.69 92 THR A CA 1
ATOM 708 C C . THR A 1 92 ? -1.027 0.642 -22.481 1.00 60.69 92 THR A C 1
ATOM 710 O O . THR A 1 92 ? -2.108 0.882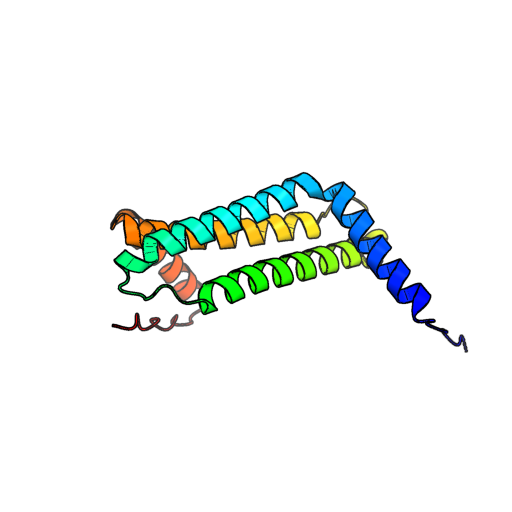 -21.948 1.00 60.69 92 THR A O 1
ATOM 713 N N . ILE A 1 93 ? -0.093 -0.101 -21.876 1.00 67.31 93 ILE A N 1
ATOM 714 C CA . ILE A 1 93 ? -0.310 -0.732 -20.564 1.00 67.31 93 ILE A CA 1
ATOM 715 C C . ILE A 1 93 ? 0.723 -0.227 -19.559 1.00 67.31 93 ILE A C 1
ATOM 717 O O . ILE A 1 93 ? 1.901 -0.563 -19.641 1.00 67.31 93 ILE A O 1
ATOM 721 N N . GLU A 1 94 ? 0.240 0.545 -18.588 1.00 79.56 94 GLU A N 1
ATOM 722 C CA . GLU A 1 94 ? 0.994 1.011 -17.423 1.00 79.56 94 GLU A CA 1
ATOM 723 C C . GLU A 1 94 ? 0.699 0.090 -16.214 1.00 79.56 94 GLU A C 1
ATOM 725 O O . GLU A 1 94 ? 0.013 0.474 -15.264 1.00 79.56 94 GLU A O 1
ATOM 730 N N . LEU A 1 95 ? 1.179 -1.158 -16.267 1.00 82.69 95 LEU A N 1
ATOM 731 C CA . LEU A 1 95 ? 1.247 -2.117 -15.151 1.00 82.69 95 LEU A CA 1
ATOM 732 C C . LEU A 1 95 ? 1.657 -1.500 -13.806 1.00 82.69 95 LEU A C 1
ATOM 734 O O . LEU A 1 95 ? 1.077 -1.842 -12.777 1.00 82.69 95 LEU A O 1
ATOM 738 N N . SER A 1 96 ? 2.647 -0.612 -13.783 1.00 82.88 96 SER A N 1
ATOM 739 C CA . SER A 1 96 ? 3.114 0.062 -12.575 1.00 82.88 96 SER A CA 1
ATOM 740 C C . SER A 1 96 ? 2.011 0.946 -11.986 1.00 82.88 96 SER A C 1
ATOM 742 O O . SER A 1 96 ? 1.737 0.861 -10.787 1.00 82.88 96 SER A O 1
ATOM 744 N N . ARG A 1 97 ? 1.280 1.704 -12.817 1.00 82.38 97 ARG A N 1
ATOM 745 C CA . ARG A 1 97 ? 0.095 2.468 -12.385 1.00 82.38 97 ARG A CA 1
ATOM 746 C C . ARG A 1 97 ? -1.069 1.564 -11.984 1.00 82.38 97 ARG A C 1
ATOM 748 O O . ARG A 1 97 ? -1.698 1.823 -10.960 1.00 82.38 97 ARG A O 1
ATOM 755 N N . MET A 1 98 ? -1.321 0.481 -12.721 1.00 85.19 98 MET A N 1
ATOM 756 C CA . MET A 1 98 ? -2.342 -0.512 -12.360 1.00 85.19 98 MET A CA 1
ATOM 757 C C . MET A 1 98 ? -2.064 -1.132 -10.987 1.00 85.19 98 MET A C 1
ATOM 759 O O . MET A 1 98 ? -2.983 -1.283 -10.182 1.00 85.19 98 MET A O 1
ATOM 763 N N . ALA A 1 99 ? -0.802 -1.435 -10.680 1.00 87.94 99 ALA A N 1
ATOM 764 C CA . ALA A 1 99 ? -0.405 -1.944 -9.374 1.00 87.94 99 ALA A CA 1
ATOM 765 C C . ALA A 1 99 ? -0.710 -0.944 -8.258 1.00 87.94 99 ALA A C 1
ATOM 767 O O . ALA A 1 99 ? -1.300 -1.327 -7.251 1.00 87.94 99 ALA A O 1
ATOM 768 N N . PHE A 1 100 ? -0.407 0.344 -8.454 1.00 85.81 100 PHE A N 1
ATOM 769 C CA . PHE A 1 100 ? -0.799 1.388 -7.503 1.00 85.81 100 PHE A CA 1
ATOM 770 C C . PHE A 1 100 ? -2.313 1.449 -7.293 1.00 85.81 100 PHE A C 1
ATOM 772 O O . PHE A 1 100 ? -2.756 1.571 -6.153 1.00 85.81 100 PHE A O 1
ATOM 779 N N . THR A 1 101 ? -3.117 1.321 -8.351 1.00 85.12 101 THR A N 1
ATOM 780 C CA . THR A 1 101 ? -4.580 1.261 -8.225 1.00 85.12 101 THR A CA 1
ATOM 781 C C . THR A 1 101 ? -5.023 0.069 -7.380 1.00 85.12 101 THR A C 1
ATOM 783 O O . THR A 1 101 ? -5.850 0.233 -6.482 1.00 85.12 101 THR A O 1
ATOM 786 N N . VAL A 1 102 ? -4.450 -1.115 -7.614 1.00 89.19 102 VAL A N 1
ATOM 787 C CA . VAL A 1 102 ? -4.743 -2.322 -6.826 1.00 89.19 102 VAL A CA 1
ATOM 788 C C . VAL A 1 102 ? -4.330 -2.135 -5.365 1.00 89.19 102 VAL A C 1
ATOM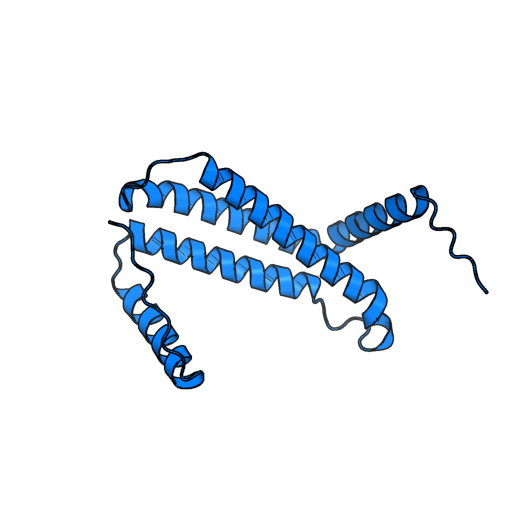 790 O O . VAL A 1 102 ? -5.122 -2.426 -4.471 1.00 89.19 102 VAL A O 1
ATOM 793 N N . PHE A 1 103 ? -3.138 -1.601 -5.096 1.00 92.62 103 PHE A N 1
ATOM 794 C CA . PHE A 1 103 ? -2.674 -1.343 -3.730 1.00 92.62 103 PHE A CA 1
ATOM 795 C C . PHE A 1 103 ? -3.558 -0.320 -3.012 1.00 92.62 103 PHE A C 1
ATOM 797 O O . PHE A 1 103 ? -3.958 -0.555 -1.875 1.00 92.62 103 PHE A O 1
ATOM 804 N N . CYS A 1 104 ? -3.956 0.763 -3.684 1.00 88.81 104 CYS A N 1
ATOM 805 C CA . CYS A 1 104 ? -4.925 1.713 -3.140 1.00 88.81 104 CYS A CA 1
ATOM 806 C C . CYS A 1 104 ? -6.265 1.042 -2.822 1.00 88.81 104 CYS A C 1
ATOM 808 O O . CYS A 1 104 ? -6.830 1.299 -1.763 1.00 88.81 104 CYS A O 1
ATOM 810 N N . ALA A 1 105 ? -6.770 0.159 -3.688 1.00 87.06 105 ALA A N 1
ATOM 811 C CA . ALA A 1 105 ? -8.013 -0.566 -3.430 1.00 87.06 105 ALA A CA 1
ATOM 812 C C . ALA A 1 105 ? -7.915 -1.469 -2.186 1.00 87.06 105 ALA A C 1
ATOM 814 O O . ALA A 1 105 ? -8.858 -1.522 -1.395 1.00 87.06 105 ALA A O 1
ATOM 815 N N . LEU A 1 106 ? -6.769 -2.129 -1.972 1.00 90.88 106 LEU A N 1
ATOM 816 C CA . LEU A 1 106 ? -6.508 -2.924 -0.765 1.00 90.88 106 LEU A CA 1
ATOM 817 C C . LEU A 1 106 ? -6.487 -2.057 0.503 1.00 90.88 106 LEU A C 1
ATOM 819 O O . LEU A 1 106 ? -7.076 -2.435 1.516 1.00 90.88 106 LEU A O 1
ATOM 823 N N . GLU A 1 107 ? -5.859 -0.881 0.452 1.00 91.00 107 GLU A N 1
ATOM 824 C CA . GLU A 1 107 ? -5.841 0.050 1.587 1.00 91.00 107 GLU A CA 1
ATOM 825 C C . GLU A 1 107 ? -7.227 0.649 1.861 1.00 91.00 107 GLU A C 1
ATOM 827 O O . GLU A 1 107 ? -7.645 0.722 3.013 1.00 91.00 107 GLU A O 1
ATOM 832 N N . ILE A 1 108 ? -7.996 0.997 0.825 1.00 87.44 108 ILE A N 1
ATOM 833 C CA . ILE A 1 108 ? -9.389 1.449 0.970 1.00 87.44 108 ILE A CA 1
ATOM 834 C C . ILE A 1 108 ? -10.241 0.364 1.632 1.00 87.44 108 ILE A C 1
ATOM 836 O O . ILE A 1 108 ? -11.022 0.660 2.536 1.00 87.44 108 ILE A O 1
ATOM 840 N N . TYR A 1 109 ? -10.077 -0.897 1.231 1.00 87.81 109 TYR A N 1
ATOM 841 C CA . TYR A 1 109 ? -10.767 -2.014 1.870 1.00 87.81 109 TYR A CA 1
ATOM 842 C C . TYR A 1 109 ? -10.419 -2.123 3.367 1.00 87.81 109 TYR A C 1
ATOM 844 O O . TYR A 1 109 ? -11.316 -2.257 4.201 1.00 87.81 109 TYR A O 1
ATOM 852 N N . SER A 1 110 ? -9.137 -1.987 3.720 1.00 87.31 110 SER A N 1
ATOM 853 C CA . SER A 1 110 ? -8.667 -1.978 5.1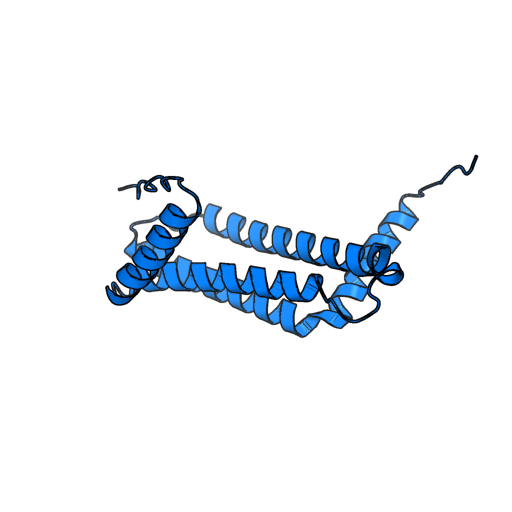14 1.00 87.31 110 SER A CA 1
ATOM 854 C C . SER A 1 110 ? -9.242 -0.802 5.923 1.00 87.31 110 SER A C 1
ATOM 856 O O . SER A 1 110 ? -9.737 -0.989 7.039 1.00 87.31 110 SER A O 1
ATOM 858 N N . ILE A 1 111 ? -9.296 0.397 5.333 1.00 88.62 111 ILE A N 1
ATOM 859 C CA . ILE A 1 111 ? -9.933 1.585 5.925 1.00 88.62 111 ILE A CA 1
ATOM 860 C C . ILE A 1 111 ? -11.409 1.315 6.222 1.00 88.62 111 ILE A C 1
ATOM 862 O O . ILE A 1 111 ? -11.882 1.600 7.324 1.00 88.62 111 ILE A O 1
ATOM 866 N N . ILE A 1 112 ? -12.141 0.747 5.262 1.00 85.12 112 ILE A N 1
ATOM 867 C CA . ILE A 1 112 ? -13.561 0.412 5.424 1.00 85.12 112 ILE A CA 1
ATOM 868 C C . ILE A 1 112 ? -13.748 -0.587 6.571 1.00 85.12 112 ILE A C 1
ATOM 870 O O . ILE A 1 112 ? -14.657 -0.423 7.387 1.00 85.12 112 ILE A O 1
ATOM 874 N N . GLU A 1 113 ? -12.878 -1.592 6.685 1.00 82.38 113 GLU A N 1
ATOM 875 C CA . GLU A 1 113 ? -12.927 -2.547 7.791 1.00 82.38 113 GLU A CA 1
ATOM 876 C C . GLU A 1 113 ? -12.712 -1.868 9.152 1.00 82.38 113 GLU A C 1
ATOM 878 O O . GLU A 1 113 ? -13.447 -2.138 10.106 1.00 82.38 113 GLU A O 1
ATOM 883 N N . ASN A 1 114 ? -11.745 -0.955 9.247 1.00 86.06 114 ASN A N 1
ATOM 884 C CA . ASN A 1 114 ? -11.494 -0.194 10.469 1.00 86.06 114 ASN A CA 1
ATOM 885 C C . ASN A 1 114 ? -12.678 0.722 10.820 1.00 86.06 114 ASN A C 1
ATOM 887 O O . ASN A 1 114 ? -13.087 0.787 11.981 1.00 86.06 114 ASN A O 1
ATOM 891 N N . LEU A 1 115 ? -13.282 1.380 9.826 1.00 82.31 115 LEU A N 1
ATOM 892 C CA . LEU A 1 115 ? -14.463 2.226 10.011 1.00 82.31 115 LEU A CA 1
ATOM 893 C C . LEU A 1 115 ? -15.694 1.433 10.453 1.00 82.31 115 LEU A C 1
ATOM 895 O O . LEU A 1 115 ? -16.464 1.938 11.275 1.00 82.31 115 LEU A O 1
ATOM 899 N N . ARG A 1 116 ? -15.878 0.197 9.969 1.00 81.31 116 ARG A N 1
ATOM 900 C CA . ARG A 1 116 ? -16.962 -0.691 10.423 1.00 81.31 116 ARG A CA 1
ATOM 901 C C . ARG A 1 116 ? -16.897 -0.912 11.931 1.00 81.31 116 ARG A C 1
ATOM 903 O O . ARG A 1 116 ? -17.922 -0.831 12.605 1.00 81.31 116 ARG A O 1
ATOM 910 N N . ASP A 1 117 ? -15.704 -1.150 12.461 1.00 78.06 117 ASP A N 1
ATOM 911 C CA . ASP A 1 117 ? -15.539 -1.446 13.885 1.00 78.06 117 ASP A CA 1
ATOM 912 C C . ASP A 1 117 ? -15.728 -0.209 14.771 1.00 78.06 117 ASP A C 1
ATOM 914 O O . ASP A 1 117 ? -16.174 -0.334 15.911 1.00 78.06 117 ASP A O 1
ATOM 918 N N . ILE A 1 118 ? -15.472 0.985 14.229 1.00 79.62 118 ILE A N 1
ATOM 919 C CA . ILE A 1 118 ? -15.743 2.264 14.898 1.00 79.62 118 ILE A CA 1
ATOM 920 C C . ILE A 1 118 ? -17.246 2.583 14.883 1.00 79.62 118 ILE A C 1
ATOM 922 O O . ILE A 1 118 ? -17.819 2.950 15.905 1.00 79.62 118 ILE A O 1
ATOM 926 N N . THR A 1 119 ? -17.899 2.455 13.725 1.00 76.62 119 THR A N 1
ATOM 927 C CA . THR A 1 119 ? -19.272 2.953 13.512 1.00 76.62 119 THR A CA 1
ATOM 928 C C . THR A 1 119 ? -20.372 1.934 13.807 1.00 76.62 119 THR A C 1
ATOM 930 O O . THR A 1 119 ? -21.532 2.322 13.929 1.00 76.62 119 THR A O 1
ATOM 933 N N . LYS A 1 120 ? -20.052 0.635 13.927 1.00 68.81 120 LYS A N 1
ATOM 934 C CA . LYS A 1 120 ? -21.021 -0.467 14.118 1.00 68.81 120 LYS A CA 1
ATOM 935 C C . LYS A 1 120 ? -22.172 -0.477 13.090 1.00 68.81 120 LYS A C 1
ATOM 937 O O . LYS A 1 120 ? -23.244 -1.024 13.358 1.00 68.81 120 LYS A O 1
ATOM 942 N N . LEU A 1 121 ? -21.981 0.130 11.916 1.00 62.53 121 LEU A N 1
ATOM 943 C CA . LEU A 1 121 ? -23.008 0.224 10.877 1.00 62.53 121 LEU A CA 1
ATOM 944 C C . LEU A 1 121 ? -23.241 -1.146 10.217 1.00 62.53 121 LEU A C 1
ATOM 946 O O . LEU A 1 121 ? -22.432 -1.617 9.420 1.00 62.53 121 LEU A O 1
ATOM 950 N N . LYS A 1 122 ? -24.401 -1.756 10.505 1.00 58.50 122 LYS A N 1
ATOM 951 C CA . LYS A 1 122 ? -24.839 -3.074 9.992 1.00 58.50 122 LYS A CA 1
ATOM 952 C C . LYS A 1 122 ? -24.964 -3.165 8.462 1.00 58.50 122 LYS A C 1
ATOM 954 O O . LYS A 1 122 ? -24.989 -4.263 7.918 1.00 58.50 122 LYS A O 1
ATOM 959 N N . ALA A 1 123 ? -25.045 -2.036 7.755 1.00 58.00 123 ALA A N 1
ATOM 960 C CA . ALA A 1 123 ? -25.201 -2.013 6.297 1.00 58.00 123 ALA A CA 1
ATOM 961 C C . ALA A 1 123 ? -24.010 -2.657 5.553 1.00 58.00 123 ALA A C 1
ATOM 963 O O . ALA A 1 123 ? -24.188 -3.254 4.494 1.00 58.00 123 ALA A O 1
ATOM 964 N N . PHE A 1 124 ? -22.806 -2.599 6.129 1.00 58.25 124 PHE A N 1
ATOM 965 C CA . PHE A 1 124 ? -21.597 -3.161 5.516 1.00 58.25 124 PHE A CA 1
ATOM 966 C C . PHE A 1 124 ? -21.419 -4.669 5.746 1.00 58.25 124 PHE A C 1
ATOM 968 O O . PHE A 1 124 ? -20.764 -5.339 4.941 1.00 58.25 124 PHE A O 1
ATOM 975 N N . ASP A 1 125 ? -22.045 -5.233 6.782 1.00 62.53 125 ASP A N 1
ATOM 976 C CA . ASP A 1 125 ? -22.077 -6.688 6.985 1.00 62.53 125 ASP A CA 1
ATOM 977 C C . ASP A 1 125 ? -22.857 -7.382 5.856 1.00 62.53 125 ASP A C 1
ATOM 979 O O . ASP A 1 125 ? -22.475 -8.457 5.400 1.00 62.53 125 ASP A O 1
ATOM 983 N N . ILE A 1 126 ? -23.887 -6.721 5.317 1.00 59.47 126 ILE A N 1
ATOM 984 C CA . ILE A 1 126 ? -24.687 -7.227 4.191 1.00 59.47 126 ILE A CA 1
ATOM 985 C C . ILE A 1 126 ? -23.857 -7.247 2.898 1.00 59.47 126 ILE A C 1
ATOM 987 O O . ILE A 1 126 ? -23.869 -8.234 2.163 1.00 59.47 126 ILE A O 1
ATOM 991 N N . LEU A 1 127 ? -23.091 -6.183 2.629 1.00 59.53 127 LEU A N 1
ATOM 992 C CA . LEU A 1 127 ? -22.261 -6.093 1.423 1.00 59.53 127 LEU A CA 1
ATOM 993 C C . LEU A 1 127 ? -21.136 -7.142 1.429 1.00 59.53 127 LEU A C 1
ATOM 995 O O . LEU A 1 127 ? -20.900 -7.817 0.426 1.00 59.53 127 LEU A O 1
ATOM 999 N N . THR A 1 128 ? -20.474 -7.314 2.576 1.00 64.00 128 THR A N 1
ATOM 1000 C CA . THR A 1 128 ? -19.389 -8.294 2.737 1.00 64.00 128 THR A CA 1
ATOM 1001 C C . THR A 1 128 ? -19.898 -9.737 2.746 1.00 64.00 128 THR A C 1
ATOM 1003 O O . THR A 1 128 ? -19.245 -10.599 2.158 1.00 64.00 128 THR A O 1
ATOM 1006 N N . MET A 1 129 ? -21.086 -10.016 3.301 1.00 63.22 129 MET A N 1
ATOM 1007 C CA . MET A 1 129 ? -21.733 -11.332 3.174 1.00 63.22 129 MET A CA 1
ATOM 1008 C C . MET A 1 129 ? -22.063 -11.674 1.720 1.00 63.22 129 MET A C 1
ATOM 1010 O O . MET A 1 129 ? -21.810 -12.800 1.296 1.00 63.22 129 MET A O 1
ATOM 1014 N N . ASN A 1 130 ? -22.568 -10.713 0.943 1.00 75.25 130 ASN A N 1
ATOM 1015 C CA . ASN A 1 130 ? -22.914 -10.943 -0.461 1.00 75.25 130 ASN A CA 1
ATOM 1016 C C . ASN A 1 130 ? -21.677 -11.228 -1.321 1.00 75.25 130 ASN A C 1
ATOM 1018 O O . ASN A 1 130 ? -21.709 -12.140 -2.141 1.00 75.25 130 ASN A O 1
ATOM 1022 N N . PHE A 1 131 ? -20.573 -10.507 -1.107 1.00 72.81 131 PHE A N 1
ATOM 1023 C CA . PHE A 1 131 ? -19.310 -10.797 -1.793 1.00 72.81 131 PHE A CA 1
ATOM 1024 C C . PHE A 1 131 ? -18.735 -12.153 -1.394 1.00 72.81 131 PHE A C 1
ATOM 1026 O O . PHE A 1 131 ? -18.351 -12.930 -2.264 1.00 72.81 131 PHE A O 1
ATOM 1033 N N . LYS A 1 132 ? -18.717 -12.461 -0.092 1.00 71.25 132 LYS A N 1
ATOM 1034 C CA . LYS A 1 132 ? -18.187 -13.729 0.414 1.00 71.25 132 LYS A CA 1
ATOM 1035 C C . LYS A 1 132 ? -18.956 -14.921 -0.155 1.00 71.25 132 LYS A C 1
ATOM 1037 O O . LYS A 1 132 ? -18.340 -15.829 -0.699 1.00 71.25 132 LYS A O 1
ATOM 1042 N N . LYS A 1 133 ? -20.290 -14.856 -0.125 1.00 73.75 133 LYS A N 1
ATOM 1043 C CA . LYS A 1 133 ? -21.166 -15.887 -0.688 1.00 73.75 133 LYS A CA 1
ATOM 1044 C C . LYS A 1 133 ? -20.927 -16.079 -2.187 1.00 73.75 133 LYS A C 1
ATOM 1046 O O . LYS A 1 133 ? -20.828 -17.206 -2.648 1.00 73.75 133 LYS A O 1
ATOM 1051 N N . LYS A 1 134 ? -20.758 -14.986 -2.936 1.00 78.44 134 LYS A N 1
ATOM 1052 C CA . LYS A 1 134 ? -20.511 -15.043 -4.383 1.00 78.44 134 LYS A CA 1
ATOM 1053 C C . LYS A 1 134 ? -19.144 -15.644 -4.727 1.00 78.44 134 LYS A C 1
ATOM 1055 O O . LYS A 1 134 ? -19.020 -16.341 -5.730 1.00 78.44 134 LYS A O 1
ATOM 1060 N N . VAL A 1 135 ? -18.123 -15.397 -3.902 1.00 74.69 135 VAL A N 1
ATOM 1061 C CA . VAL A 1 135 ? -16.797 -16.022 -4.041 1.00 74.69 135 VAL A CA 1
ATOM 1062 C C . VAL A 1 135 ? -16.860 -17.510 -3.700 1.00 74.69 135 VAL A C 1
ATOM 1064 O O . VAL A 1 135 ? -16.334 -18.310 -4.468 1.00 74.69 135 VAL A O 1
ATOM 1067 N N . GLU A 1 136 ? -17.537 -17.893 -2.615 1.00 76.62 136 GLU A N 1
ATOM 1068 C CA . GLU A 1 136 ? -17.741 -19.300 -2.229 1.00 76.62 136 GLU A CA 1
ATOM 1069 C C . GLU A 1 136 ? -18.516 -20.070 -3.315 1.00 76.62 136 GLU A C 1
ATOM 1071 O O . GLU A 1 136 ? -18.084 -21.144 -3.726 1.00 76.62 136 GLU A O 1
ATOM 1076 N N . GLU A 1 137 ? -19.582 -19.485 -3.872 1.00 80.31 137 GLU A N 1
ATOM 1077 C CA . GLU A 1 137 ? -20.341 -20.052 -5.000 1.00 80.31 137 GLU A CA 1
ATOM 1078 C C . GLU A 1 137 ? -19.498 -20.194 -6.279 1.00 80.31 137 GLU A C 1
ATOM 1080 O O . GLU A 1 137 ? -19.656 -21.166 -7.012 1.00 80.31 137 GLU A O 1
ATOM 1085 N N . SER A 1 138 ? -18.587 -19.254 -6.551 1.00 77.50 138 SER A N 1
ATOM 1086 C CA . SER A 1 138 ? -17.769 -19.268 -7.776 1.00 77.50 138 SER A CA 1
ATOM 1087 C C . SER A 1 138 ? -16.527 -20.159 -7.676 1.00 77.50 138 SER A C 1
ATOM 1089 O O . SER A 1 138 ? -15.990 -20.573 -8.699 1.00 77.50 138 SER A O 1
ATOM 1091 N N . THR A 1 139 ? -16.034 -20.422 -6.464 1.00 75.25 139 THR A N 1
ATOM 1092 C CA . THR A 1 139 ? -14.780 -21.164 -6.235 1.00 75.25 139 THR A CA 1
ATOM 1093 C C . THR A 1 139 ? -14.991 -22.544 -5.620 1.00 75.25 139 THR A C 1
ATOM 1095 O O . THR A 1 139 ? -14.078 -23.363 -5.671 1.00 75.25 139 THR A O 1
ATOM 1098 N N . GLY A 1 140 ? -16.165 -22.824 -5.044 1.00 73.62 140 GLY A N 1
ATOM 1099 C CA . GLY A 1 140 ? -16.454 -24.078 -4.341 1.00 73.62 140 GLY A CA 1
ATOM 1100 C C . GLY A 1 140 ? -15.638 -24.278 -3.058 1.00 73.62 140 GLY A C 1
ATOM 1101 O O . GLY A 1 140 ? -15.645 -25.368 -2.491 1.00 73.62 140 GLY A O 1
ATOM 1102 N N . LEU A 1 141 ? -14.914 -23.252 -2.604 1.00 72.56 141 LEU A N 1
ATOM 1103 C CA . LEU A 1 141 ? -14.053 -23.300 -1.427 1.00 72.56 141 LEU A CA 1
ATOM 1104 C C . LEU A 1 141 ? -14.735 -22.578 -0.265 1.00 72.56 141 LEU A C 1
ATOM 1106 O O . LEU A 1 141 ? -15.009 -21.383 -0.351 1.00 72.56 141 LEU A O 1
ATOM 1110 N N . GLU A 1 142 ? -14.970 -23.282 0.844 1.00 67.94 142 GLU A N 1
ATOM 1111 C CA . GLU A 1 142 ? -15.429 -22.648 2.082 1.00 67.94 142 GLU A CA 1
ATOM 1112 C C . GLU A 1 142 ? -14.322 -21.749 2.643 1.00 67.94 142 GLU A C 1
ATOM 1114 O O . GLU A 1 142 ? -13.232 -22.215 2.984 1.00 67.94 142 GLU A O 1
ATOM 1119 N N . ILE A 1 143 ? -14.587 -20.446 2.769 1.00 65.00 143 ILE A N 1
ATOM 1120 C CA . ILE A 1 143 ? -13.594 -19.518 3.310 1.00 65.00 143 ILE A CA 1
ATOM 1121 C C . ILE A 1 143 ? -13.608 -19.654 4.840 1.00 65.00 143 ILE A C 1
ATOM 1123 O O . ILE A 1 143 ? -14.601 -19.257 5.480 1.00 65.00 143 ILE A O 1
ATOM 1127 N N . PRO A 1 144 ? -12.517 -20.154 5.458 1.00 62.12 144 PRO A N 1
ATOM 1128 C CA . PRO A 1 144 ? -12.482 -20.456 6.881 1.00 62.12 144 PRO A CA 1
ATOM 1129 C C . PRO A 1 144 ? -12.842 -19.216 7.698 1.00 62.12 144 PRO A C 1
ATOM 1131 O O . PRO A 1 144 ? -12.327 -18.117 7.478 1.00 62.12 144 PRO A O 1
ATOM 1134 N N . LYS A 1 145 ? -13.766 -19.381 8.653 1.00 55.56 145 LYS A N 1
ATOM 1135 C CA . LYS A 1 145 ? -14.141 -18.315 9.587 1.00 55.56 145 LYS A CA 1
ATOM 1136 C C . LYS A 1 145 ? -12.902 -17.922 10.387 1.00 55.56 145 LYS A C 1
ATOM 1138 O O . LYS A 1 145 ? -12.473 -18.658 11.274 1.00 55.56 145 LYS A O 1
ATOM 1143 N N . GLN A 1 146 ? -12.339 -16.758 10.080 1.00 53.75 146 GLN A N 1
ATOM 1144 C CA . GLN A 1 146 ? -11.253 -16.179 10.855 1.00 53.75 146 GLN A CA 1
ATOM 1145 C C . GLN A 1 146 ? -11.760 -15.992 12.292 1.00 53.75 146 GLN A C 1
ATOM 1147 O O . GLN A 1 146 ? -12.664 -15.190 12.541 1.00 53.75 146 GLN A O 1
ATOM 1152 N N . LYS A 1 147 ? -11.244 -16.797 13.232 1.00 44.34 147 LYS A N 1
ATOM 1153 C CA . LYS A 1 147 ? -11.567 -16.671 14.656 1.00 44.34 147 LYS A CA 1
ATOM 1154 C C . LYS A 1 147 ? -11.131 -15.275 15.093 1.00 44.34 147 LYS A C 1
ATOM 1156 O O . LYS A 1 147 ? -9.941 -15.025 15.262 1.00 44.34 147 LYS A O 1
ATOM 1161 N N . ARG A 1 148 ? -12.094 -14.363 15.258 1.00 44.38 148 ARG A N 1
ATOM 1162 C CA . ARG A 1 148 ? -11.878 -13.114 15.991 1.00 44.38 148 ARG A CA 1
ATOM 1163 C C . ARG A 1 148 ? -11.467 -13.522 17.405 1.00 44.38 148 ARG A C 1
ATOM 1165 O O . ARG A 1 148 ? -12.283 -14.087 18.132 1.00 44.38 148 ARG A O 1
ATOM 1172 N N . GLY A 1 149 ? -10.184 -13.348 17.723 1.00 42.59 149 GLY A N 1
ATOM 1173 C CA . GLY A 1 149 ? -9.665 -13.543 19.072 1.00 42.59 149 GLY A CA 1
ATOM 1174 C C . GLY A 1 149 ? -10.492 -12.697 20.032 1.00 42.59 149 GLY A C 1
ATOM 1175 O O . GLY A 1 149 ? -10.708 -11.516 19.760 1.00 42.59 149 GLY A O 1
ATOM 1176 N N . LYS A 1 150 ? -11.034 -13.358 21.056 1.00 37.41 150 LYS A N 1
ATOM 1177 C CA . LYS A 1 150 ? -11.659 -12.705 22.204 1.00 37.41 150 LYS A CA 1
ATOM 1178 C C . LYS A 1 150 ? -10.615 -11.920 22.983 1.00 37.41 150 LYS A C 1
ATOM 1180 O O . LYS A 1 150 ? -9.466 -12.413 23.034 1.00 37.41 150 LYS A O 1
#

Radius of gyration: 20.46 Å; chains: 1; bounding box: 57×35×51 Å

Sequence (150 aa):
MYKVTWTSSKAIYAVWGAIFSFTQNIHSAMIGLLLCIAIDTITGFIAAPYRGQIRESAKLSRVVMKIITYFVAAITLHVAEMMVLPTYVAGTIELSRMAFTVFCALEIYSIIENLRDITKLKAFDILTMNFKKKVEESTGLEIPKQKRGK